Protein AF-A0A959KJ74-F1 (afdb_monomer)

pLDDT: mean 86.8, std 16.87, range [29.17, 98.19]

Mean predicted aligned error: 7.42 Å

Nearest PDB structures (foldseek):
  5cnx-assembly1_C  TM=2.836E-01  e=7.770E+00  Escherichia coli K-12

Structure (mmCIF, N/CA/C/O backbone):
data_AF-A0A959KJ74-F1
#
_entry.id   AF-A0A959KJ74-F1
#
loop_
_atom_site.group_PDB
_atom_site.id
_atom_site.type_symbol
_atom_site.label_atom_id
_atom_site.label_alt_id
_atom_site.label_comp_id
_atom_site.label_asym_id
_atom_site.label_entity_id
_atom_site.label_seq_id
_atom_site.pdbx_PDB_ins_code
_atom_site.Cartn_x
_atom_site.Cartn_y
_atom_site.Cartn_z
_atom_site.occupancy
_atom_site.B_iso_or_equiv
_atom_site.auth_seq_id
_atom_site.auth_comp_id
_atom_site.auth_asym_id
_atom_site.auth_atom_id
_atom_site.pdbx_PDB_model_num
ATOM 1 N N . GLY A 1 1 ? 6.655 2.148 -4.167 1.00 89.62 1 GLY A N 1
ATOM 2 C CA . GLY A 1 1 ? 6.694 0.913 -3.365 1.00 89.62 1 GLY A CA 1
ATOM 3 C C . GLY A 1 1 ? 5.375 0.690 -2.654 1.00 89.62 1 GLY A C 1
ATOM 4 O O . GLY A 1 1 ? 4.895 1.616 -2.008 1.00 89.62 1 GLY A O 1
ATOM 5 N N . ALA A 1 2 ? 4.804 -0.506 -2.793 1.00 90.88 2 ALA A N 1
ATOM 6 C CA . ALA A 1 2 ? 3.548 -0.962 -2.194 1.00 90.88 2 ALA A CA 1
ATOM 7 C C . ALA A 1 2 ? 3.556 -2.493 -2.067 1.00 90.88 2 ALA A C 1
ATOM 9 O O . ALA A 1 2 ? 4.215 -3.163 -2.857 1.00 90.88 2 ALA A O 1
ATOM 10 N N . TYR A 1 3 ? 2.865 -3.055 -1.074 1.00 89.06 3 TYR A N 1
ATOM 11 C CA . TYR A 1 3 ? 2.791 -4.509 -0.904 1.00 89.06 3 TYR A CA 1
ATOM 12 C C . TYR A 1 3 ? 2.062 -5.196 -2.064 1.00 89.06 3 TYR A C 1
ATOM 14 O O . TYR A 1 3 ? 1.292 -4.569 -2.790 1.00 89.06 3 TYR A O 1
ATOM 22 N N . ALA A 1 4 ? 2.340 -6.490 -2.236 1.00 92.88 4 ALA A N 1
ATOM 23 C CA . ALA A 1 4 ? 1.998 -7.235 -3.444 1.00 92.88 4 ALA A CA 1
ATOM 24 C C . ALA A 1 4 ? 0.490 -7.433 -3.684 1.00 92.88 4 ALA A C 1
ATOM 26 O O . ALA A 1 4 ? 0.084 -7.520 -4.842 1.00 92.88 4 ALA A O 1
ATOM 27 N N . LEU A 1 5 ? -0.316 -7.492 -2.620 1.00 93.38 5 LEU A N 1
ATOM 28 C CA . LEU A 1 5 ? -1.769 -7.683 -2.666 1.00 93.38 5 LEU A CA 1
ATOM 29 C C . LEU A 1 5 ? -2.489 -6.550 -1.925 1.00 93.38 5 LEU A C 1
ATOM 31 O O . LEU A 1 5 ? -2.225 -6.338 -0.750 1.00 93.38 5 LEU A O 1
ATOM 35 N N . GLY A 1 6 ? -3.407 -5.857 -2.595 1.00 92.94 6 GLY A N 1
ATOM 36 C CA . GLY A 1 6 ? -4.163 -4.712 -2.079 1.00 92.94 6 GLY A CA 1
ATOM 37 C C . GLY A 1 6 ? -3.634 -3.399 -2.658 1.00 92.94 6 GLY A C 1
ATOM 38 O O . GLY A 1 6 ? -4.074 -2.948 -3.717 1.00 92.94 6 GLY A O 1
ATOM 39 N N . LYS A 1 7 ? -2.635 -2.802 -2.006 1.00 93.62 7 LYS A N 1
ATOM 40 C CA . LYS A 1 7 ? -2.136 -1.458 -2.316 1.00 93.62 7 LYS A CA 1
ATOM 41 C C . LYS A 1 7 ? -1.496 -1.348 -3.688 1.00 93.62 7 LYS A C 1
ATOM 43 O O . LYS A 1 7 ? -1.648 -0.315 -4.330 1.00 93.62 7 LYS A O 1
ATOM 48 N N . ALA A 1 8 ? -0.788 -2.376 -4.162 1.00 95.62 8 ALA A N 1
ATOM 49 C CA . ALA A 1 8 ? -0.250 -2.356 -5.522 1.00 95.62 8 ALA A CA 1
ATOM 50 C C . ALA A 1 8 ? -1.375 -2.241 -6.563 1.00 95.62 8 ALA A C 1
ATOM 52 O O . ALA A 1 8 ? -1.278 -1.413 -7.462 1.00 95.62 8 ALA A O 1
ATOM 53 N N . GLN A 1 9 ? -2.465 -2.993 -6.405 1.00 96.12 9 GLN A N 1
ATOM 54 C CA . GLN A 1 9 ? -3.615 -2.937 -7.311 1.00 96.12 9 GLN A CA 1
ATOM 55 C C . GLN A 1 9 ? -4.393 -1.626 -7.174 1.00 96.12 9 GLN A C 1
ATOM 57 O O . GLN A 1 9 ? -4.826 -1.056 -8.176 1.00 96.12 9 GLN A O 1
ATOM 62 N N . ARG A 1 10 ? -4.503 -1.090 -5.954 1.00 95.12 10 ARG A N 1
ATOM 63 C CA . ARG A 1 10 ? -5.076 0.240 -5.728 1.00 95.12 10 ARG A CA 1
ATOM 64 C C . ARG A 1 10 ? -4.260 1.336 -6.411 1.00 95.12 10 ARG A C 1
ATOM 66 O O 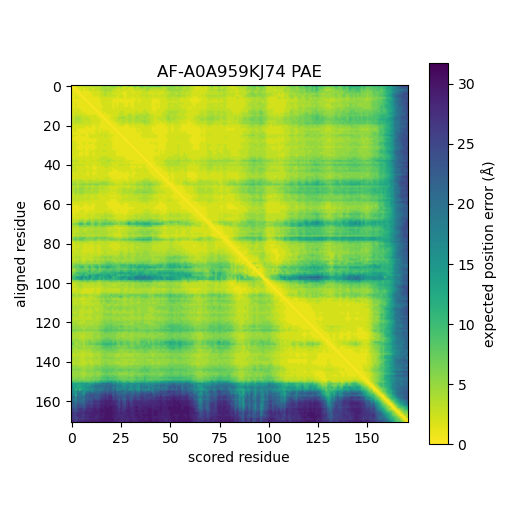. ARG A 1 10 ? -4.837 2.183 -7.083 1.00 95.12 10 ARG A O 1
ATOM 73 N N . LEU A 1 11 ? -2.930 1.288 -6.299 1.00 94.88 11 LEU A N 1
ATOM 74 C CA . LEU A 1 11 ? -2.047 2.195 -7.032 1.00 94.88 11 LEU A CA 1
ATOM 75 C C . LEU A 1 11 ? -2.215 2.038 -8.540 1.00 94.88 11 LEU A C 1
ATOM 77 O O . LEU A 1 11 ? -2.330 3.051 -9.214 1.00 94.88 11 LEU A O 1
ATOM 81 N N . LEU A 1 12 ? -2.285 0.809 -9.064 1.00 95.56 12 LEU A N 1
ATOM 82 C CA . LEU A 1 12 ? -2.511 0.585 -10.496 1.00 95.56 12 LEU A CA 1
ATOM 83 C C . LEU A 1 12 ? -3.750 1.324 -10.997 1.00 95.56 12 LEU A C 1
ATOM 85 O O . LEU A 1 12 ? -3.679 1.985 -12.022 1.00 95.56 12 LEU A O 1
ATOM 89 N N . ARG A 1 13 ? -4.857 1.263 -10.252 1.00 94.56 13 ARG A N 1
ATOM 90 C CA . ARG A 1 13 ? -6.110 1.954 -10.594 1.00 94.56 13 ARG A CA 1
ATOM 91 C C . ARG A 1 13 ? -6.049 3.480 -10.475 1.00 94.56 13 ARG A C 1
ATOM 93 O O . ARG A 1 13 ? -6.908 4.148 -11.034 1.00 94.56 13 ARG A O 1
ATOM 100 N N . MET A 1 14 ? -5.085 4.017 -9.733 1.00 93.75 14 MET A N 1
ATOM 101 C CA . MET A 1 14 ? -4.894 5.459 -9.550 1.00 93.75 14 MET A CA 1
ATOM 102 C C . MET A 1 14 ?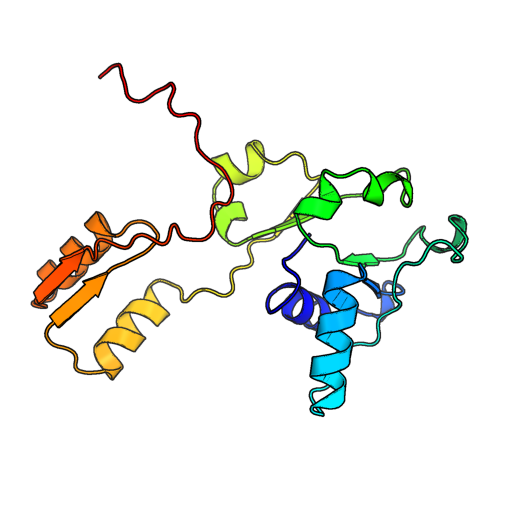 -3.859 6.058 -10.506 1.00 93.75 14 MET A C 1
ATOM 104 O O . MET A 1 14 ? -3.813 7.276 -10.656 1.00 93.75 14 MET A O 1
ATOM 108 N N . LEU A 1 15 ? -2.989 5.230 -11.086 1.00 93.19 15 LEU A N 1
ATOM 109 C CA . LEU A 1 15 ? -2.001 5.678 -12.057 1.00 93.19 15 LEU A CA 1
ATOM 110 C C . LEU A 1 15 ? -2.668 5.921 -13.406 1.00 93.19 15 LEU A C 1
ATOM 112 O O . LEU A 1 15 ? -3.527 5.155 -13.836 1.00 93.19 15 LEU A O 1
ATOM 116 N N . ASP A 1 16 ? -2.213 6.970 -14.077 1.00 92.69 16 ASP A N 1
ATOM 117 C CA . ASP A 1 16 ? -2.586 7.256 -15.451 1.00 92.69 16 ASP A CA 1
ATOM 118 C C . ASP A 1 16 ? -1.680 6.450 -16.404 1.00 92.69 16 ASP A C 1
ATOM 120 O O . ASP A 1 16 ? -0.472 6.713 -16.457 1.00 92.69 16 ASP A O 1
ATOM 124 N N . PRO A 1 17 ? -2.216 5.452 -17.133 1.00 90.88 17 PRO A N 1
ATOM 125 C CA . PRO A 1 17 ? -1.429 4.643 -18.057 1.00 90.88 17 PRO A CA 1
ATOM 126 C C . PRO A 1 17 ? -0.929 5.432 -19.279 1.00 90.88 17 PRO A C 1
ATOM 128 O O . PRO A 1 17 ? -0.023 4.956 -19.962 1.00 90.88 17 PRO A O 1
ATOM 131 N N . GLU A 1 18 ? -1.462 6.627 -19.559 1.00 93.56 18 GLU A N 1
ATOM 132 C CA . GLU A 1 18 ? -0.987 7.479 -20.658 1.00 93.56 18 GLU A CA 1
ATOM 133 C C . GLU A 1 18 ? 0.381 8.113 -20.358 1.00 93.56 18 GLU A C 1
ATOM 135 O O . GLU A 1 18 ? 1.120 8.460 -21.280 1.00 93.56 18 GLU A O 1
ATOM 140 N N . LEU A 1 19 ? 0.770 8.201 -19.079 1.00 93.62 19 LEU A N 1
ATOM 141 C CA . LEU A 1 19 ? 2.076 8.727 -18.663 1.00 93.62 19 LEU A CA 1
ATOM 142 C C . LEU A 1 19 ? 3.240 7.777 -18.975 1.00 93.62 19 LEU A C 1
ATOM 144 O O . LEU A 1 19 ? 4.396 8.195 -18.947 1.00 93.62 19 LEU A O 1
ATOM 148 N N . GLY A 1 20 ? 2.953 6.504 -19.250 1.00 95.25 20 GLY A N 1
ATOM 149 C CA . GLY A 1 20 ? 3.957 5.508 -19.594 1.00 95.25 20 GLY A CA 1
ATOM 150 C C . GLY A 1 20 ? 3.55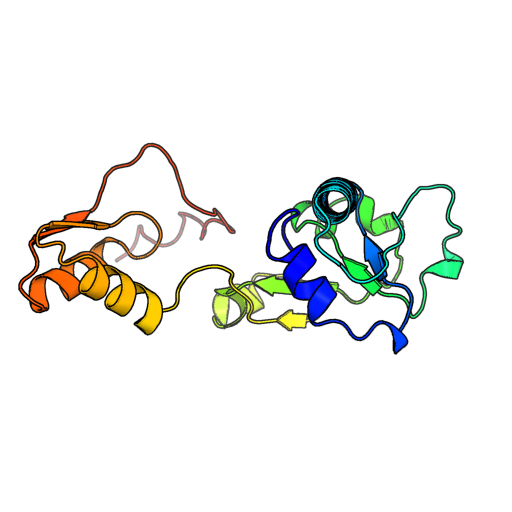4 4.091 -19.205 1.00 95.25 20 GLY A C 1
ATOM 151 O O . GLY A 1 20 ? 2.621 3.850 -18.441 1.00 95.25 20 GLY A O 1
ATOM 152 N N . THR A 1 21 ? 4.322 3.128 -19.705 1.00 96.69 21 THR A N 1
ATOM 153 C CA . THR A 1 21 ? 4.169 1.709 -19.381 1.00 96.69 21 THR A CA 1
ATOM 154 C C . THR A 1 21 ? 4.321 1.499 -17.880 1.00 96.69 21 THR A C 1
ATOM 156 O O . THR A 1 21 ? 5.294 1.950 -17.265 1.00 96.69 21 THR A O 1
ATOM 159 N N . ILE A 1 22 ? 3.381 0.759 -17.297 1.00 97.69 22 ILE A N 1
ATOM 160 C CA . ILE A 1 22 ? 3.442 0.376 -15.893 1.00 97.69 22 ILE A CA 1
ATOM 161 C C . ILE A 1 22 ? 4.110 -0.991 -15.783 1.00 97.69 22 ILE A C 1
ATOM 163 O O . ILE A 1 22 ? 3.521 -2.031 -16.083 1.00 97.69 22 ILE A O 1
ATOM 167 N N . TYR A 1 23 ? 5.352 -0.993 -15.320 1.00 97.56 23 TYR A N 1
ATOM 168 C CA . TYR A 1 23 ? 6.063 -2.209 -14.978 1.00 97.56 23 TYR A CA 1
ATOM 169 C C . TYR A 1 23 ? 5.761 -2.654 -13.551 1.00 97.56 23 TYR A C 1
ATOM 171 O O . TYR A 1 23 ? 5.523 -1.849 -12.647 1.00 97.56 23 TYR A O 1
ATOM 179 N N . THR A 1 24 ? 5.834 -3.957 -13.320 1.00 97.69 24 THR A N 1
ATOM 180 C CA . THR A 1 24 ? 5.592 -4.565 -12.010 1.00 97.69 24 THR A CA 1
ATOM 181 C C . THR A 1 24 ? 6.711 -5.524 -11.634 1.00 97.69 24 THR A C 1
ATOM 183 O O . THR A 1 24 ? 7.263 -6.266 -12.452 1.00 97.69 24 THR A O 1
ATOM 186 N N . HIS A 1 25 ? 7.057 -5.535 -10.351 1.00 97.38 25 HIS A N 1
ATOM 187 C CA . HIS A 1 25 ? 7.868 -6.603 -9.778 1.00 97.38 25 HIS A CA 1
ATOM 188 C C . HIS A 1 25 ? 7.113 -7.944 -9.841 1.00 97.38 25 HIS A C 1
ATOM 190 O O . HIS A 1 25 ? 5.897 -7.976 -9.661 1.00 97.38 25 HIS A O 1
ATOM 196 N N . GLY A 1 26 ? 7.832 -9.065 -9.987 1.00 96.69 26 GLY A N 1
ATOM 197 C CA . GLY A 1 26 ? 7.234 -10.404 -10.118 1.00 96.69 26 GLY A CA 1
ATOM 198 C C . GLY A 1 26 ? 6.222 -10.756 -9.019 1.00 96.69 26 GLY A C 1
ATOM 199 O O . GLY A 1 26 ? 5.129 -11.203 -9.325 1.00 96.69 26 GLY A O 1
ATOM 200 N N . ALA A 1 27 ? 6.527 -10.462 -7.751 1.00 96.38 27 ALA A N 1
ATOM 201 C CA . ALA A 1 27 ? 5.586 -10.672 -6.641 1.00 96.38 27 ALA A CA 1
ATOM 202 C C . ALA A 1 27 ? 4.235 -9.941 -6.808 1.00 96.38 27 ALA A C 1
ATOM 204 O O . ALA A 1 27 ? 3.211 -10.468 -6.398 1.00 96.38 27 ALA A O 1
ATOM 205 N N . ILE A 1 28 ? 4.227 -8.742 -7.402 1.00 97.94 28 ILE A N 1
ATOM 206 C CA . ILE A 1 28 ? 2.990 -8.003 -7.699 1.00 97.94 28 ILE A CA 1
ATOM 207 C C . ILE A 1 28 ? 2.312 -8.602 -8.928 1.00 97.94 28 ILE A C 1
ATOM 209 O O . ILE A 1 28 ? 1.103 -8.804 -8.917 1.00 97.94 28 ILE A O 1
ATOM 213 N N . GLU A 1 29 ? 3.080 -8.903 -9.977 1.00 98.19 29 GLU A N 1
ATOM 214 C CA . GLU A 1 29 ? 2.497 -9.418 -11.213 1.00 98.19 29 GLU A CA 1
ATOM 215 C C . GLU A 1 29 ? 1.854 -10.792 -11.027 1.00 98.19 29 GLU A C 1
ATOM 217 O O . GLU A 1 29 ? 0.772 -11.013 -11.551 1.00 98.19 29 GLU A O 1
ATOM 222 N N . ASN A 1 30 ? 2.456 -11.677 -10.229 1.00 97.94 30 ASN A N 1
ATOM 223 C CA . ASN A 1 30 ? 1.855 -12.966 -9.883 1.00 97.94 30 ASN A CA 1
ATOM 224 C C . ASN A 1 30 ? 0.466 -12.774 -9.245 1.00 97.94 30 ASN A C 1
ATOM 226 O O . ASN A 1 30 ? -0.483 -13.472 -9.588 1.00 97.94 30 ASN A O 1
ATOM 230 N N . THR A 1 31 ? 0.328 -11.798 -8.341 1.00 97.69 31 THR A N 1
ATOM 231 C CA . THR A 1 31 ? -0.965 -11.447 -7.737 1.00 97.69 31 THR A CA 1
ATOM 232 C C . THR A 1 31 ? -1.931 -10.869 -8.772 1.00 97.69 31 THR A C 1
ATOM 234 O O . THR A 1 31 ? -3.099 -11.249 -8.800 1.00 97.69 31 THR A O 1
ATOM 237 N N . ASN A 1 32 ? -1.456 -9.978 -9.648 1.00 98.12 32 ASN A N 1
ATOM 238 C CA . ASN A 1 32 ? -2.278 -9.390 -10.707 1.00 98.12 32 ASN A CA 1
ATOM 239 C C . ASN A 1 32 ? -2.811 -10.446 -11.681 1.00 98.12 32 ASN A C 1
ATOM 241 O O . ASN A 1 32 ? -3.971 -10.369 -12.068 1.00 98.12 32 ASN A O 1
ATOM 245 N N . GLU A 1 33 ? -1.991 -11.424 -12.071 1.00 98.06 33 GLU A N 1
ATOM 246 C CA . GLU A 1 33 ? -2.391 -12.532 -12.946 1.00 98.06 33 GLU A CA 1
ATOM 247 C C . GLU A 1 33 ? -3.550 -13.324 -12.338 1.00 98.06 33 GLU A C 1
ATOM 249 O O . GLU A 1 33 ? -4.545 -13.566 -13.019 1.00 98.06 33 GLU A O 1
ATOM 254 N N . VAL A 1 34 ? -3.471 -13.651 -11.043 1.00 98.00 34 VAL A N 1
ATOM 255 C CA . VAL A 1 34 ? -4.561 -14.332 -10.326 1.00 98.00 34 VAL A CA 1
ATOM 256 C C . VAL A 1 34 ? -5.824 -13.470 -10.285 1.00 98.00 34 VAL A C 1
ATOM 258 O O . VAL A 1 34 ? -6.908 -13.970 -10.569 1.00 98.00 34 VAL A O 1
ATOM 261 N N . ILE A 1 35 ? -5.701 -12.175 -9.978 1.00 97.62 35 ILE A N 1
ATOM 262 C CA . ILE A 1 35 ? -6.846 -11.250 -9.922 1.00 97.62 35 ILE A CA 1
ATOM 263 C C . ILE A 1 35 ? -7.523 -11.128 -11.297 1.00 97.62 35 ILE A C 1
ATOM 265 O O . ILE A 1 35 ? -8.743 -11.259 -11.395 1.00 97.62 35 ILE A O 1
ATOM 269 N N . ARG A 1 36 ? -6.743 -10.961 -12.374 1.00 97.50 36 ARG A N 1
ATOM 270 C CA . ARG A 1 36 ? -7.268 -10.910 -13.749 1.00 97.50 36 ARG A CA 1
ATOM 271 C C . ARG A 1 36 ? -7.927 -12.226 -14.159 1.00 97.50 36 ARG A C 1
ATOM 273 O O . ARG A 1 36 ? -8.983 -12.203 -14.783 1.00 97.50 36 ARG A O 1
ATOM 280 N N . ALA A 1 37 ? -7.355 -13.368 -13.771 1.00 97.88 37 ALA A N 1
ATOM 281 C CA . ALA A 1 37 ? -7.938 -14.686 -14.031 1.00 97.88 37 ALA A CA 1
ATOM 282 C C . ALA A 1 37 ? -9.288 -14.901 -13.320 1.00 97.88 37 ALA A C 1
ATOM 284 O O . ALA A 1 37 ? -10.102 -15.693 -13.788 1.00 97.88 37 ALA A O 1
ATOM 285 N N . GLN A 1 38 ? -9.559 -14.172 -12.233 1.00 97.81 38 GLN A N 1
ATOM 286 C CA . GLN A 1 38 ? -10.869 -14.142 -11.568 1.00 97.81 38 GLN A CA 1
ATOM 287 C C . GLN A 1 38 ? -11.878 -13.194 -12.244 1.00 97.81 38 GLN A C 1
ATOM 289 O O . GLN A 1 38 ? -12.983 -13.012 -11.738 1.00 97.81 38 GLN A O 1
ATOM 294 N N . GLY A 1 39 ? -11.525 -12.582 -13.379 1.00 97.25 39 GLY A N 1
ATOM 295 C CA . GLY A 1 39 ? -12.387 -11.652 -14.113 1.00 97.25 39 GLY A CA 1
ATOM 296 C C . GLY A 1 39 ? -12.407 -10.234 -13.540 1.00 97.25 39 GLY A C 1
ATOM 297 O O . GLY A 1 39 ? -13.195 -9.405 -13.991 1.00 97.25 39 GLY A O 1
ATOM 298 N N . ILE A 1 40 ? -11.547 -9.932 -12.562 1.00 96.69 40 ILE A N 1
ATOM 299 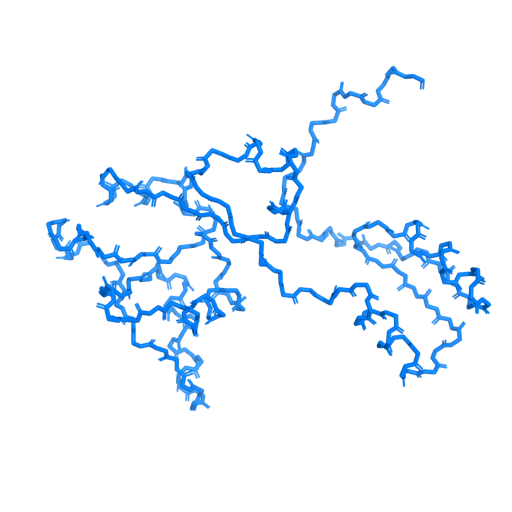C CA . ILE A 1 40 ? -11.392 -8.576 -12.041 1.00 96.69 40 ILE A CA 1
ATOM 300 C C . ILE A 1 40 ? -10.439 -7.830 -12.966 1.00 96.69 40 ILE A C 1
ATOM 302 O O . ILE A 1 40 ? -9.251 -8.145 -13.060 1.00 96.69 40 ILE A O 1
ATOM 306 N N . ASP A 1 41 ? -10.971 -6.819 -13.643 1.00 94.62 41 ASP A N 1
ATOM 307 C CA . ASP A 1 41 ? -10.169 -5.953 -14.491 1.00 94.62 41 ASP A CA 1
ATOM 308 C C . ASP A 1 41 ? -9.069 -5.255 -13.663 1.00 94.62 41 ASP A C 1
ATOM 310 O O . ASP A 1 41 ? -9.276 -4.854 -12.511 1.00 94.62 41 ASP A O 1
ATOM 314 N N . LEU A 1 42 ? -7.889 -5.102 -14.251 1.00 95.81 42 LEU A N 1
ATOM 315 C CA . LEU A 1 42 ? -6.772 -4.335 -13.709 1.00 95.81 42 LEU A CA 1
ATOM 316 C C . LEU A 1 42 ? -6.038 -3.696 -14.887 1.00 95.81 42 LEU A C 1
ATOM 318 O O . LEU A 1 42 ? -5.831 -4.393 -15.886 1.00 95.81 42 LEU A O 1
ATOM 322 N N . PRO A 1 43 ? -5.565 -2.440 -14.757 1.00 95.12 43 PRO A N 1
ATOM 323 C CA . PRO A 1 43 ? -4.783 -1.785 -15.798 1.00 95.12 43 PRO A CA 1
ATOM 324 C C . PRO A 1 43 ? -3.653 -2.685 -16.316 1.00 95.12 43 PRO A C 1
ATOM 326 O O . PRO A 1 43 ? -3.082 -3.461 -15.534 1.00 95.12 43 PRO A O 1
ATOM 329 N N . PRO A 1 44 ? -3.343 -2.631 -17.623 1.00 94.81 44 PRO A N 1
ATOM 330 C CA . PRO A 1 44 ? -2.316 -3.475 -18.210 1.00 94.81 44 PRO A CA 1
ATOM 331 C C . PRO A 1 44 ? -0.956 -3.164 -17.583 1.00 94.81 44 PRO A C 1
ATOM 333 O O . PRO A 1 44 ? -0.595 -2.007 -17.369 1.00 94.81 44 PRO A O 1
ATOM 336 N N . THR A 1 45 ? -0.199 -4.217 -17.288 1.00 97.56 45 THR A N 1
ATOM 337 C CA . THR A 1 45 ? 1.140 -4.124 -16.702 1.00 97.56 45 THR A CA 1
ATOM 338 C C . THR A 1 45 ? 2.109 -5.032 -17.438 1.00 97.56 45 THR A C 1
ATOM 340 O O . THR A 1 45 ? 1.709 -6.015 -18.059 1.00 97.56 45 THR A O 1
ATOM 343 N N . VAL A 1 46 ? 3.398 -4.711 -17.347 1.00 97.44 46 VAL A N 1
ATOM 344 C CA . VAL A 1 46 ? 4.481 -5.539 -17.888 1.00 97.44 46 VAL A CA 1
ATOM 345 C C . VAL A 1 46 ? 5.376 -6.009 -16.746 1.00 97.44 46 VAL A C 1
ATOM 347 O O . VAL A 1 46 ? 5.915 -5.205 -15.985 1.00 97.44 46 VAL A O 1
ATOM 350 N N . ARG A 1 47 ? 5.585 -7.323 -16.621 1.00 97.50 47 ARG A N 1
ATOM 351 C CA . ARG A 1 47 ? 6.523 -7.863 -15.628 1.00 97.50 47 ARG A CA 1
ATOM 352 C C . ARG A 1 47 ? 7.938 -7.371 -15.930 1.00 97.50 47 ARG A C 1
ATOM 354 O O . ARG A 1 47 ? 8.464 -7.632 -17.005 1.00 97.50 47 ARG A O 1
ATOM 361 N N . ALA A 1 48 ? 8.593 -6.730 -14.966 1.00 96.00 48 ALA A N 1
ATOM 362 C CA . ALA A 1 48 ? 9.987 -6.315 -15.106 1.00 96.00 48 ALA A CA 1
ATOM 363 C C . ALA A 1 48 ? 10.946 -7.515 -14.973 1.00 96.00 48 ALA A C 1
ATOM 365 O O . ALA A 1 48 ? 11.339 -7.923 -13.871 1.00 96.00 48 ALA A O 1
ATOM 366 N N . THR A 1 49 ? 11.354 -8.080 -16.104 1.00 93.25 49 THR A N 1
ATOM 367 C CA . THR A 1 49 ? 12.262 -9.232 -16.201 1.00 93.25 49 THR A CA 1
ATOM 368 C C . THR A 1 49 ? 13.712 -8.795 -16.478 1.00 93.25 49 THR A C 1
ATOM 370 O O . THR A 1 49 ? 14.054 -7.619 -16.337 1.00 93.25 49 THR A O 1
ATOM 373 N N . GLN A 1 50 ? 14.644 -9.737 -16.663 1.00 88.25 50 GLN A N 1
ATOM 374 C CA . GLN A 1 50 ? 16.065 -9.417 -16.921 1.00 88.25 50 GLN A CA 1
ATOM 375 C C . GLN A 1 50 ? 16.359 -9.184 -18.407 1.00 88.25 50 GLN A C 1
ATOM 377 O O . GLN A 1 50 ? 17.313 -8.486 -18.730 1.00 88.25 50 GLN A O 1
ATOM 382 N N . ASP A 1 51 ? 15.541 -9.760 -19.280 1.00 91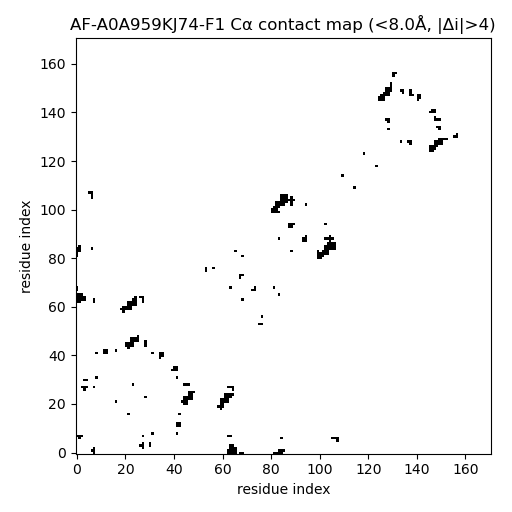.56 51 ASP A N 1
ATOM 383 C CA . ASP A 1 51 ? 15.615 -9.678 -20.738 1.00 91.56 51 ASP A CA 1
ATOM 384 C C . ASP A 1 51 ? 15.137 -8.332 -21.296 1.00 91.56 51 ASP A C 1
ATOM 386 O O . ASP A 1 51 ? 15.500 -7.983 -22.416 1.00 91.56 51 ASP A O 1
ATOM 390 N N . ILE A 1 52 ? 14.387 -7.544 -20.518 1.00 93.00 52 ILE A N 1
ATOM 391 C CA 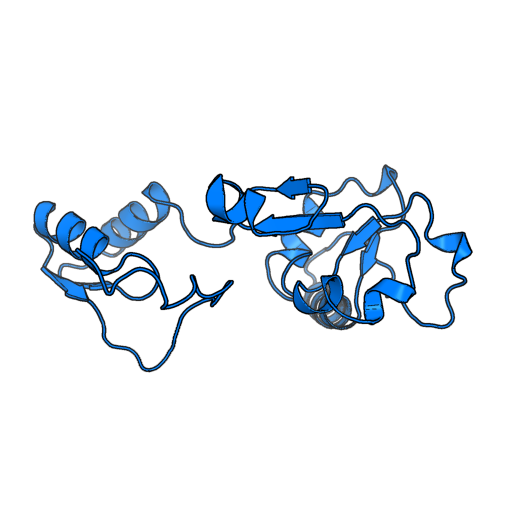. ILE A 1 52 ? 13.991 -6.188 -20.910 1.00 93.00 52 ILE A CA 1
ATOM 392 C C . ILE A 1 52 ? 15.222 -5.263 -20.863 1.00 93.00 52 ILE A C 1
ATOM 394 O O . ILE A 1 52 ? 15.800 -5.074 -19.783 1.00 93.00 52 ILE A O 1
ATOM 398 N N . PRO A 1 53 ? 15.612 -4.651 -21.999 1.00 92.06 53 PRO A N 1
ATOM 399 C CA . PRO A 1 53 ? 16.732 -3.717 -22.061 1.00 92.06 53 PRO A CA 1
ATOM 400 C C . PRO A 1 53 ? 16.550 -2.514 -21.126 1.00 92.06 53 PRO A C 1
ATOM 402 O O . PRO A 1 53 ? 15.449 -1.990 -20.966 1.00 92.06 53 PRO A O 1
ATOM 405 N N . ARG A 1 54 ? 17.640 -2.053 -20.496 1.00 90.38 54 ARG A N 1
ATOM 406 C CA . ARG A 1 54 ? 17.576 -0.979 -19.484 1.00 90.38 54 ARG A CA 1
ATOM 407 C C . ARG A 1 54 ? 17.116 0.370 -20.041 1.00 90.38 54 ARG A C 1
ATOM 409 O O . ARG A 1 54 ? 16.532 1.157 -19.305 1.00 90.38 54 ARG A O 1
ATOM 416 N N . ASP A 1 55 ? 17.360 0.623 -21.321 1.00 92.12 55 ASP A N 1
ATOM 417 C CA . ASP A 1 55 ? 16.946 1.829 -22.047 1.00 92.12 55 ASP A CA 1
ATOM 418 C C . ASP A 1 55 ? 15.428 1.911 -22.287 1.00 92.12 55 ASP A C 1
ATOM 420 O O . ASP A 1 55 ? 14.931 2.956 -22.700 1.00 92.12 55 ASP A O 1
ATOM 424 N N . ARG A 1 56 ? 14.670 0.848 -21.979 1.00 93.19 56 ARG A N 1
ATOM 425 C CA . ARG A 1 56 ? 13.200 0.842 -22.024 1.00 93.19 56 ARG A CA 1
ATOM 426 C C . ARG A 1 56 ? 12.536 1.444 -20.790 1.00 93.19 56 ARG A C 1
ATOM 428 O O . ARG A 1 56 ? 11.349 1.738 -20.854 1.00 93.19 56 ARG A O 1
ATOM 435 N N . TYR A 1 57 ? 13.252 1.588 -19.677 1.00 94.12 57 TYR A N 1
ATOM 436 C CA . TYR A 1 57 ? 12.683 2.062 -18.410 1.00 94.12 57 TYR A CA 1
ATOM 437 C C . TYR A 1 57 ? 12.597 3.587 -18.226 1.00 94.12 57 TYR A C 1
ATOM 439 O O . TYR A 1 57 ? 11.699 4.017 -17.499 1.00 94.12 57 TYR A O 1
ATOM 447 N N . PRO A 1 58 ? 13.466 4.428 -18.818 1.00 94.25 58 PRO A N 1
ATOM 448 C CA . PRO A 1 58 ? 13.338 5.878 -18.701 1.00 94.25 58 PRO A CA 1
ATOM 449 C C . PRO A 1 58 ? 11.945 6.389 -19.102 1.00 94.25 58 PRO A C 1
ATOM 451 O O . PRO A 1 58 ? 11.377 5.985 -20.117 1.00 94.25 58 PRO A O 1
ATOM 454 N N . GLY A 1 59 ? 11.378 7.268 -18.270 1.00 93.25 59 GLY A N 1
ATOM 455 C CA . GLY A 1 59 ? 10.028 7.815 -18.455 1.00 93.25 59 GLY A CA 1
ATOM 456 C C . GLY A 1 59 ? 8.884 6.835 -18.169 1.00 93.25 59 GLY A C 1
ATOM 457 O O . GLY A 1 59 ? 7.731 7.191 -18.366 1.00 93.25 59 GLY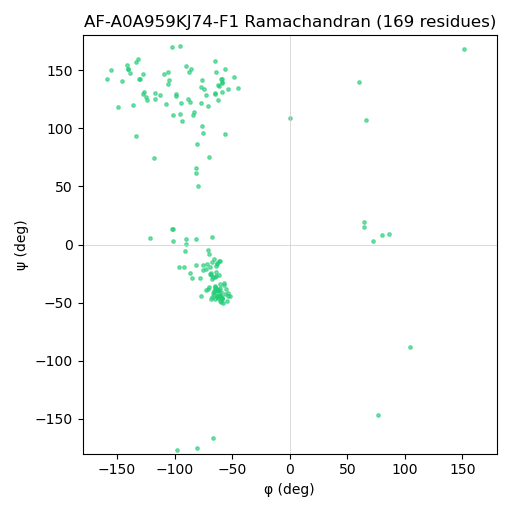 A O 1
ATOM 458 N N . GLN A 1 60 ? 9.177 5.613 -17.718 1.00 95.94 60 GLN A N 1
ATOM 459 C CA . GLN A 1 60 ? 8.171 4.603 -17.391 1.00 95.94 60 GLN A CA 1
ATOM 460 C C . GLN A 1 60 ? 7.959 4.504 -15.876 1.00 95.94 60 GLN A C 1
ATOM 462 O O . GLN A 1 60 ? 8.722 5.052 -15.077 1.00 95.94 60 GLN A O 1
ATOM 467 N N . MET A 1 61 ? 6.925 3.774 -15.463 1.00 96.50 61 MET A N 1
ATOM 468 C CA . MET A 1 61 ? 6.581 3.587 -14.053 1.00 96.50 61 MET A CA 1
ATOM 469 C C . MET A 1 61 ? 6.879 2.160 -13.608 1.00 96.50 61 MET A C 1
ATOM 471 O O . MET A 1 61 ? 6.720 1.222 -14.381 1.00 96.50 61 MET A O 1
ATOM 475 N N . VAL A 1 62 ? 7.278 1.974 -12.347 1.00 96.19 62 VAL A N 1
ATOM 476 C CA . VAL A 1 62 ? 7.549 0.641 -11.790 1.00 96.19 62 VAL A CA 1
ATOM 477 C C . VAL A 1 62 ? 6.937 0.512 -10.397 1.00 96.19 62 VAL A C 1
ATOM 479 O O . VAL A 1 62 ? 7.299 1.246 -9.474 1.00 96.19 62 VAL A O 1
ATOM 482 N N . ILE A 1 63 ? 6.028 -0.448 -10.213 1.00 96.75 63 ILE A N 1
ATOM 483 C CA . ILE A 1 63 ? 5.465 -0.781 -8.899 1.00 96.75 63 ILE A CA 1
ATOM 484 C C . ILE A 1 63 ? 6.191 -1.993 -8.324 1.00 96.75 63 ILE A C 1
ATOM 486 O O . ILE A 1 63 ? 6.344 -3.032 -8.969 1.00 96.75 63 ILE A O 1
ATOM 490 N N . VAL A 1 64 ? 6.639 -1.855 -7.078 1.00 95.44 64 VAL A N 1
ATOM 491 C CA . VAL A 1 64 ? 7.501 -2.828 -6.402 1.00 95.44 64 VAL A CA 1
ATOM 492 C C . VAL A 1 64 ? 7.096 -3.002 -4.935 1.00 95.44 64 VAL A C 1
ATOM 494 O O . VAL A 1 64 ? 6.639 -2.025 -4.328 1.00 95.44 64 VAL A O 1
ATOM 497 N N . PRO A 1 65 ? 7.314 -4.183 -4.327 1.00 93.44 65 PRO A N 1
ATOM 498 C CA . PRO A 1 65 ? 7.251 -4.364 -2.880 1.00 93.44 65 PRO A CA 1
ATOM 499 C C . PRO A 1 65 ? 8.208 -3.422 -2.134 1.00 93.44 65 PRO A C 1
ATOM 501 O O . PRO A 1 65 ? 9.271 -3.101 -2.668 1.00 93.44 65 PRO A O 1
ATOM 504 N N . PRO A 1 66 ? 7.903 -3.011 -0.886 1.00 87.69 66 PRO A N 1
ATOM 505 C CA . PRO A 1 66 ? 8.815 -2.184 -0.094 1.00 87.69 66 PRO A CA 1
ATOM 506 C C . PRO A 1 66 ? 10.212 -2.798 0.064 1.00 87.69 66 PRO A C 1
ATOM 508 O O . PRO A 1 66 ? 11.199 -2.082 -0.052 1.00 87.69 66 PRO A O 1
ATOM 511 N N . SER A 1 67 ? 10.306 -4.121 0.231 1.00 86.94 67 SER A N 1
ATOM 512 C CA . SER A 1 67 ? 11.582 -4.848 0.323 1.00 86.94 67 SER A CA 1
ATOM 513 C C . SER A 1 67 ? 12.425 -4.780 -0.954 1.00 86.94 67 SER A C 1
ATOM 515 O O . SER A 1 67 ? 13.648 -4.871 -0.896 1.00 86.94 67 SER A O 1
ATOM 517 N N . ALA A 1 68 ? 11.792 -4.601 -2.117 1.00 90.38 68 ALA A N 1
ATOM 518 C CA . ALA A 1 68 ? 12.506 -4.462 -3.377 1.00 90.38 68 ALA A CA 1
ATOM 519 C C . ALA A 1 68 ? 13.107 -3.060 -3.545 1.00 90.38 68 ALA A C 1
ATOM 521 O O . ALA A 1 68 ? 14.147 -2.962 -4.186 1.00 90.38 68 ALA A O 1
ATOM 522 N N . LEU A 1 69 ? 12.516 -2.009 -2.948 1.00 85.81 69 LEU A N 1
ATOM 523 C CA . LEU A 1 69 ? 13.037 -0.632 -3.023 1.00 85.81 69 LEU A CA 1
ATOM 524 C C . LEU A 1 69 ? 14.396 -0.463 -2.340 1.00 85.81 69 LEU A C 1
ATOM 526 O O . LEU A 1 69 ? 15.223 0.297 -2.827 1.00 85.81 69 LEU A O 1
ATOM 530 N N . SER A 1 70 ? 14.622 -1.150 -1.221 1.00 78.31 70 SER A N 1
ATOM 531 C CA . SER A 1 70 ? 15.895 -1.112 -0.491 1.00 78.31 70 SER A CA 1
ATOM 532 C C . SER A 1 70 ? 16.877 -2.206 -0.932 1.00 78.31 70 SER A C 1
ATOM 534 O O . SER A 1 70 ? 18.018 -2.236 -0.477 1.00 78.31 70 SER A O 1
ATOM 536 N N . GLY A 1 71 ? 16.449 -3.115 -1.813 1.00 82.06 71 GLY A N 1
ATOM 537 C CA . GLY A 1 71 ? 17.225 -4.275 -2.238 1.00 82.06 71 GLY A CA 1
ATOM 538 C C . GLY A 1 71 ? 18.011 -4.073 -3.536 1.00 82.06 71 GLY A C 1
ATOM 539 O O . GLY A 1 71 ? 17.810 -3.132 -4.302 1.00 82.06 71 GLY A O 1
ATOM 540 N N . GLY A 1 72 ? 18.871 -5.047 -3.854 1.00 86.25 72 GLY A N 1
ATOM 541 C CA . GLY A 1 72 ? 19.667 -5.053 -5.090 1.00 86.25 72 GLY A CA 1
ATOM 542 C C . GLY A 1 72 ? 18.842 -5.088 -6.385 1.00 86.25 72 GLY A C 1
ATOM 543 O O . GLY A 1 72 ? 19.378 -4.799 -7.452 1.00 86.25 72 GLY A O 1
ATOM 544 N N . TRP A 1 73 ? 17.542 -5.393 -6.303 1.00 90.31 73 TRP A N 1
ATOM 545 C CA . TRP A 1 73 ? 16.629 -5.393 -7.447 1.00 90.31 73 TRP A CA 1
ATOM 546 C C . TRP A 1 73 ? 16.519 -4.012 -8.112 1.00 90.31 73 TRP A C 1
ATOM 548 O O . TRP A 1 73 ? 16.461 -3.932 -9.340 1.00 90.31 73 TRP A O 1
ATOM 558 N N . MET A 1 74 ? 16.606 -2.926 -7.331 1.00 90.50 74 MET A N 1
ATOM 559 C CA . MET A 1 74 ? 16.582 -1.555 -7.859 1.00 90.50 74 MET A CA 1
ATOM 560 C C . MET A 1 74 ? 17.762 -1.222 -8.778 1.00 90.50 74 MET A C 1
ATOM 562 O O . MET A 1 74 ? 17.658 -0.292 -9.569 1.00 90.50 74 MET A O 1
ATOM 566 N N . ARG A 1 75 ? 18.852 -2.008 -8.777 1.00 89.19 75 ARG A N 1
ATOM 567 C CA . ARG A 1 75 ? 20.009 -1.804 -9.679 1.00 89.19 75 ARG A CA 1
ATOM 568 C C . ARG A 1 75 ? 19.657 -1.901 -11.171 1.00 89.19 75 ARG A C 1
ATOM 570 O O . ARG A 1 75 ? 20.473 -1.525 -12.011 1.00 89.19 75 ARG A O 1
ATOM 577 N N . LYS A 1 76 ? 18.474 -2.427 -11.512 1.00 88.81 76 LYS A N 1
ATOM 578 C CA . LYS A 1 76 ? 17.928 -2.423 -12.878 1.00 88.81 76 LYS A CA 1
ATOM 579 C C . LYS A 1 76 ? 17.522 -1.026 -13.362 1.00 88.81 76 LYS A C 1
ATOM 581 O O . LYS A 1 76 ? 17.521 -0.806 -14.568 1.00 88.81 76 LYS A O 1
ATOM 586 N N . PHE A 1 77 ? 17.211 -0.118 -12.438 1.00 91.31 77 PHE A N 1
ATOM 587 C CA . PHE A 1 77 ? 16.669 1.214 -12.703 1.00 91.31 77 PHE A CA 1
ATOM 588 C C . PHE A 1 77 ? 17.654 2.269 -12.187 1.00 91.31 77 PHE A C 1
ATOM 590 O O . PHE A 1 77 ? 17.447 2.834 -11.109 1.00 91.31 77 PHE A O 1
ATOM 597 N N . PRO A 1 78 ? 18.777 2.492 -12.897 1.00 82.38 78 PRO A N 1
ATOM 598 C CA . PRO A 1 78 ? 19.673 3.582 -12.538 1.00 82.38 78 PRO A CA 1
ATOM 599 C C . PRO A 1 78 ? 18.897 4.906 -12.594 1.00 82.38 78 PRO A C 1
ATOM 601 O O . PRO A 1 78 ? 18.075 5.097 -13.485 1.00 82.38 78 PRO A O 1
ATOM 604 N N . GLU A 1 79 ? 19.137 5.788 -11.620 1.00 86.81 79 GLU A N 1
ATOM 605 C CA . GLU A 1 79 ? 18.554 7.143 -11.562 1.00 86.81 79 GLU A CA 1
ATOM 606 C C . GLU A 1 79 ? 17.022 7.205 -11.400 1.00 86.81 79 GLU A C 1
ATOM 608 O O . GLU A 1 79 ? 16.396 8.233 -11.656 1.00 86.81 79 GLU A O 1
ATOM 613 N N . ALA A 1 80 ? 16.392 6.123 -10.934 1.00 91.94 80 ALA A N 1
ATOM 614 C CA . ALA A 1 80 ? 14.960 6.129 -10.661 1.00 91.94 80 ALA A CA 1
ATOM 615 C C . ALA A 1 80 ? 14.596 7.098 -9.523 1.00 91.94 80 ALA A C 1
ATOM 617 O O . ALA A 1 80 ? 15.140 7.003 -8.423 1.00 91.94 80 ALA A O 1
ATOM 618 N N . SER A 1 81 ? 13.598 7.956 -9.756 1.00 92.88 81 SER A N 1
ATOM 619 C CA . SER A 1 81 ? 12.901 8.651 -8.671 1.00 92.88 81 SER A CA 1
ATOM 620 C C . SER A 1 81 ? 11.993 7.674 -7.928 1.00 92.88 81 SER A C 1
ATOM 622 O O . SER A 1 81 ? 11.183 6.957 -8.519 1.00 92.88 81 SER A O 1
ATOM 624 N N . THR A 1 82 ? 12.123 7.643 -6.612 1.00 92.50 82 THR A N 1
ATOM 625 C CA . THR A 1 82 ? 11.470 6.683 -5.732 1.00 92.50 82 THR A CA 1
ATOM 626 C C . THR A 1 82 ? 10.308 7.311 -4.978 1.00 92.50 82 THR A C 1
ATOM 628 O O . THR A 1 82 ? 10.356 8.449 -4.510 1.00 92.50 82 THR A O 1
ATOM 631 N N . ALA A 1 83 ? 9.238 6.536 -4.811 1.00 91.25 83 ALA A N 1
ATOM 632 C CA . ALA A 1 83 ? 8.119 6.934 -3.975 1.00 91.25 83 ALA A CA 1
ATOM 633 C C . ALA A 1 83 ? 7.586 5.778 -3.131 1.00 91.25 83 ALA A C 1
ATOM 635 O O . ALA A 1 83 ? 7.578 4.617 -3.558 1.00 91.25 83 ALA A O 1
ATOM 636 N N . LEU A 1 84 ? 7.083 6.100 -1.940 1.00 90.62 84 LEU A N 1
ATOM 637 C CA . LEU A 1 84 ? 6.438 5.151 -1.033 1.00 90.62 84 LEU A CA 1
ATOM 638 C C . LEU A 1 84 ? 4.974 5.515 -0.805 1.00 90.62 84 LEU A C 1
ATOM 640 O O . LEU A 1 84 ? 4.662 6.651 -0.463 1.00 90.62 84 LEU A O 1
ATOM 644 N N . ALA A 1 85 ? 4.089 4.530 -0.951 1.00 90.38 85 ALA A N 1
ATOM 645 C CA . ALA A 1 85 ? 2.675 4.667 -0.629 1.00 90.38 85 ALA A CA 1
ATOM 646 C C . ALA A 1 85 ? 2.393 4.010 0.732 1.00 90.38 85 ALA A C 1
ATOM 648 O O . ALA A 1 85 ? 2.508 2.789 0.891 1.00 90.38 85 ALA A O 1
ATOM 649 N N . SER A 1 86 ? 2.072 4.821 1.738 1.00 87.12 86 SER A N 1
ATOM 650 C CA . SER A 1 86 ? 1.768 4.349 3.093 1.00 87.12 86 SER A CA 1
ATOM 651 C C . SER A 1 86 ? 0.947 5.381 3.861 1.00 87.12 86 SER A C 1
ATOM 653 O O . SER A 1 86 ? 1.210 6.576 3.749 1.00 87.12 86 SER A O 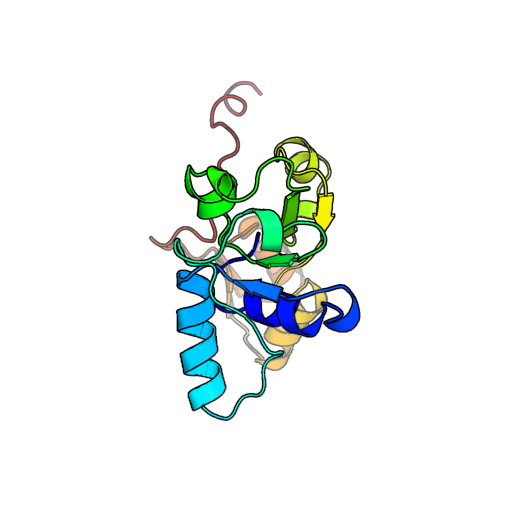1
ATOM 655 N N . GLY A 1 87 ? -0.011 4.940 4.682 1.00 85.81 87 GLY A N 1
ATOM 656 C CA . GLY A 1 87 ? -0.773 5.828 5.570 1.00 85.81 87 GLY A CA 1
ATOM 657 C C . GLY A 1 87 ? 0.143 6.610 6.514 1.00 85.81 87 GLY A C 1
ATOM 658 O O . GLY A 1 87 ? -0.064 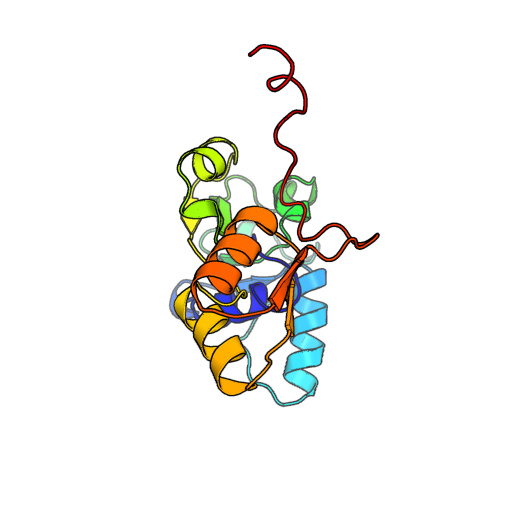7.795 6.758 1.00 85.81 87 GLY A O 1
ATOM 659 N N . TRP A 1 88 ? 1.252 5.991 6.921 1.00 85.00 88 TRP A N 1
ATOM 660 C CA . TRP A 1 88 ? 2.284 6.615 7.746 1.00 85.00 88 TRP A CA 1
ATOM 661 C C . TRP A 1 88 ? 2.979 7.806 7.077 1.00 85.00 88 TRP A C 1
ATOM 663 O O . TRP A 1 88 ? 3.590 8.610 7.773 1.00 85.00 88 TRP A O 1
ATOM 673 N N . MET A 1 89 ? 2.865 7.987 5.754 1.00 87.19 89 MET A N 1
ATOM 674 C CA . MET A 1 89 ? 3.396 9.180 5.077 1.00 87.19 89 MET A CA 1
ATOM 675 C C . MET A 1 89 ? 2.676 10.474 5.487 1.00 87.19 89 MET A C 1
ATOM 677 O O . MET A 1 89 ? 3.196 11.557 5.218 1.00 87.19 89 MET A O 1
ATOM 681 N N . ALA A 1 90 ? 1.531 10.378 6.178 1.00 84.62 90 ALA A N 1
ATOM 682 C CA . ALA A 1 90 ? 0.883 11.518 6.824 1.00 84.62 90 ALA A CA 1
ATOM 683 C C . ALA A 1 90 ? 1.696 12.052 8.018 1.00 84.62 90 ALA A C 1
ATOM 685 O O . ALA A 1 90 ? 1.617 13.236 8.343 1.00 84.62 90 ALA A O 1
ATOM 686 N N . LEU A 1 91 ? 2.517 11.208 8.658 1.00 83.19 91 LEU A N 1
ATOM 687 C CA . LEU A 1 91 ? 3.326 11.598 9.808 1.00 83.19 91 LEU A CA 1
ATOM 688 C C . LEU A 1 91 ? 4.680 12.156 9.368 1.00 83.19 91 LEU A C 1
ATOM 690 O O . LEU A 1 91 ? 5.480 11.481 8.713 1.00 83.19 91 LEU A O 1
ATOM 694 N N . ARG A 1 92 ? 4.996 13.375 9.825 1.00 79.38 92 ARG A N 1
ATOM 695 C CA . ARG A 1 92 ? 6.270 14.055 9.527 1.00 79.38 92 ARG A CA 1
ATOM 696 C C . ARG A 1 92 ? 7.490 13.193 9.871 1.00 79.38 92 ARG A C 1
ATOM 698 O O . ARG A 1 92 ? 8.444 13.151 9.097 1.00 79.38 92 ARG A O 1
ATOM 705 N N . GLY A 1 93 ? 7.455 12.502 11.012 1.00 79.50 93 GLY A N 1
ATOM 706 C CA . GLY A 1 93 ? 8.550 11.647 11.477 1.00 79.50 93 GLY A CA 1
ATOM 707 C C . GLY A 1 93 ? 8.803 10.446 10.565 1.00 79.50 93 GLY A C 1
ATOM 708 O O . GLY A 1 93 ? 9.944 10.209 10.176 1.00 79.50 93 GLY A O 1
ATOM 709 N N . ALA A 1 94 ? 7.747 9.729 10.173 1.00 74.19 94 ALA A N 1
ATOM 710 C CA . ALA A 1 94 ? 7.850 8.590 9.262 1.00 74.19 94 ALA A CA 1
ATOM 711 C C . ALA A 1 94 ? 8.296 9.023 7.857 1.00 74.19 94 ALA A C 1
ATOM 713 O O . ALA A 1 94 ? 9.161 8.382 7.266 1.00 74.19 94 ALA A O 1
ATOM 714 N N . ARG A 1 95 ? 7.784 10.156 7.355 1.00 73.88 95 ARG A N 1
ATOM 715 C CA . ARG A 1 95 ? 8.216 10.723 6.070 1.00 73.88 95 ARG A CA 1
ATOM 716 C C . ARG A 1 95 ? 9.704 11.084 6.058 1.00 73.88 95 ARG A C 1
ATOM 718 O O . ARG A 1 95 ? 10.356 10.890 5.046 1.00 73.88 95 ARG A O 1
ATOM 725 N N . ARG A 1 96 ? 10.242 11.594 7.172 1.00 73.56 96 ARG A N 1
ATOM 726 C CA . ARG A 1 96 ? 11.670 11.937 7.307 1.00 73.56 96 ARG A CA 1
ATOM 727 C C . ARG A 1 96 ? 12.572 10.705 7.425 1.00 73.56 96 ARG A C 1
ATOM 729 O O . ARG A 1 96 ? 13.669 10.726 6.888 1.00 73.56 96 ARG A O 1
ATOM 736 N N . ARG A 1 97 ? 12.139 9.663 8.145 1.00 71.94 97 ARG A N 1
ATOM 737 C CA . ARG A 1 97 ? 12.933 8.435 8.347 1.00 71.94 97 ARG A CA 1
ATOM 738 C C . ARG A 1 97 ? 13.107 7.619 7.065 1.00 71.94 97 ARG A C 1
ATOM 740 O O . ARG A 1 97 ? 14.066 6.867 6.954 1.00 71.94 97 ARG A O 1
ATOM 747 N N . ARG A 1 98 ? 12.195 7.755 6.100 1.00 69.50 98 ARG A N 1
ATOM 748 C CA . ARG A 1 98 ? 12.250 6.993 4.852 1.00 69.50 98 ARG A CA 1
ATOM 749 C C . ARG A 1 98 ? 12.950 7.775 3.747 1.00 69.50 98 ARG A C 1
ATOM 751 O O . ARG A 1 98 ? 12.497 8.842 3.354 1.00 69.50 98 ARG A O 1
ATOM 758 N N . ALA A 1 99 ? 14.023 7.197 3.215 1.00 69.44 99 ALA A N 1
ATOM 759 C CA . ALA A 1 99 ? 14.852 7.763 2.152 1.00 69.44 99 ALA A CA 1
ATOM 760 C C . ALA A 1 99 ? 14.241 7.579 0.744 1.00 69.44 99 ALA A C 1
ATOM 762 O O . ALA A 1 99 ? 14.898 7.063 -0.154 1.00 69.44 99 ALA A O 1
ATOM 763 N N . ALA A 1 100 ? 12.968 7.945 0.562 1.00 82.88 100 ALA A N 1
ATOM 764 C CA . ALA A 1 100 ? 12.335 8.005 -0.758 1.00 82.88 100 ALA A CA 1
ATOM 765 C C . ALA A 1 100 ? 12.161 9.466 -1.198 1.00 82.88 100 ALA A C 1
ATOM 767 O O . ALA A 1 100 ? 11.909 10.336 -0.363 1.00 82.88 100 ALA A O 1
ATOM 768 N N . ASP A 1 101 ? 12.221 9.736 -2.502 1.00 88.50 101 ASP A N 1
ATOM 769 C CA . ASP A 1 101 ? 12.107 11.102 -3.044 1.00 88.50 101 ASP A CA 1
ATOM 770 C C . ASP A 1 101 ? 10.711 11.710 -2.819 1.00 88.50 101 ASP A C 1
ATOM 772 O O . ASP A 1 101 ? 10.540 12.935 -2.723 1.00 88.50 101 ASP A O 1
ATOM 776 N N . ARG A 1 102 ? 9.689 10.846 -2.738 1.00 90.00 102 ARG A N 1
ATOM 777 C CA . ARG A 1 102 ? 8.285 11.209 -2.501 1.00 90.00 102 ARG A CA 1
ATOM 778 C C . ARG A 1 102 ? 7.569 10.223 -1.571 1.00 90.00 102 ARG A C 1
ATOM 780 O O . ARG A 1 102 ? 7.847 9.025 -1.545 1.00 90.00 102 ARG A O 1
ATOM 787 N N . GLY A 1 103 ? 6.582 10.732 -0.836 1.00 89.31 103 GLY A N 1
ATOM 788 C CA . GLY A 1 103 ? 5.680 9.937 -0.000 1.00 89.31 103 GLY A CA 1
ATOM 789 C C . GLY A 1 103 ? 4.224 10.238 -0.339 1.00 89.31 103 GLY A C 1
ATOM 790 O O . GLY A 1 103 ? 3.839 11.404 -0.394 1.00 89.31 103 GLY A O 1
ATOM 791 N N . PHE A 1 104 ? 3.424 9.195 -0.539 1.00 90.44 104 PHE A N 1
ATOM 792 C CA . PHE A 1 104 ? 1.988 9.281 -0.790 1.00 90.44 104 PHE A CA 1
ATOM 793 C C . PHE A 1 104 ? 1.221 8.685 0.388 1.00 90.44 104 PHE A C 1
ATOM 795 O O . PHE A 1 104 ? 1.497 7.559 0.812 1.00 90.44 104 PHE A O 1
ATOM 802 N N . VAL A 1 105 ? 0.255 9.442 0.913 1.00 90.62 105 VAL A N 1
ATOM 803 C CA . VAL A 1 105 ? -0.614 8.988 2.004 1.00 90.62 105 VAL A CA 1
ATOM 804 C C . VAL A 1 105 ? -1.641 8.020 1.432 1.00 90.62 105 VAL A C 1
ATOM 806 O O . VAL A 1 105 ? -2.590 8.431 0.774 1.00 90.62 105 VAL A O 1
ATOM 809 N N . LEU A 1 106 ? -1.417 6.725 1.648 1.00 89.69 106 LEU A N 1
ATOM 810 C CA . LEU A 1 106 ? -2.308 5.669 1.171 1.00 89.69 106 LEU A CA 1
ATOM 811 C C . LEU A 1 106 ? -2.288 4.469 2.121 1.00 89.69 106 LEU A C 1
ATOM 813 O O . LEU A 1 106 ? -1.248 3.827 2.303 1.00 89.69 106 LEU A O 1
ATOM 817 N N . SER A 1 107 ? -3.445 4.158 2.696 1.00 85.50 107 SER A N 1
ATOM 818 C CA . SER A 1 107 ? -3.673 3.015 3.584 1.00 85.50 107 SER A CA 1
ATOM 819 C C . SER A 1 107 ? -4.869 2.205 3.094 1.00 85.50 107 SER A C 1
ATOM 821 O O . SER A 1 107 ? -5.823 2.789 2.577 1.00 85.50 107 SER A O 1
ATOM 823 N N . ASP A 1 108 ? -4.827 0.889 3.296 1.00 86.31 108 ASP A N 1
ATOM 824 C CA . ASP A 1 108 ? -5.969 -0.007 3.057 1.00 86.31 108 ASP A CA 1
ATOM 825 C C . ASP A 1 108 ? -6.667 -0.408 4.375 1.00 86.31 108 ASP A C 1
ATOM 827 O O . ASP A 1 108 ? -7.487 -1.320 4.397 1.00 86.31 108 ASP A O 1
ATOM 831 N N . HIS A 1 109 ? -6.364 0.288 5.478 1.00 88.12 109 HIS A N 1
ATOM 832 C CA . HIS A 1 109 ? -7.084 0.165 6.748 1.00 88.12 109 HIS A CA 1
ATOM 833 C C . HIS A 1 109 ? -8.256 1.145 6.830 1.00 88.12 109 HIS A C 1
ATOM 835 O O . HIS A 1 109 ? -8.211 2.222 6.231 1.00 88.12 109 HIS A O 1
ATOM 841 N N . ALA A 1 110 ? -9.269 0.785 7.624 1.00 90.75 110 ALA A N 1
ATOM 842 C CA . ALA A 1 110 ? -10.333 1.704 8.008 1.00 90.75 110 ALA A CA 1
ATOM 843 C C . ALA A 1 110 ? -9.749 2.926 8.733 1.00 90.75 110 ALA A C 1
ATOM 845 O O . ALA A 1 110 ? -8.824 2.804 9.542 1.00 90.75 110 ALA A O 1
ATOM 846 N N . ASP A 1 111 ? -10.293 4.099 8.429 1.00 91.19 111 ASP A N 1
ATOM 847 C CA . ASP A 1 111 ? -10.004 5.313 9.177 1.00 91.19 111 ASP A CA 1
ATOM 848 C C . ASP A 1 111 ? -10.830 5.365 10.472 1.00 91.19 111 ASP A C 1
ATOM 850 O O . ASP A 1 111 ? -11.518 4.414 10.850 1.00 91.19 111 ASP A O 1
ATOM 854 N N . TRP A 1 112 ? -10.721 6.478 11.197 1.00 93.00 112 TRP A N 1
ATOM 855 C CA . TRP A 1 112 ? -11.401 6.654 12.475 1.00 93.00 112 TRP A CA 1
ATOM 856 C C . TRP A 1 112 ? -12.923 6.527 12.359 1.00 93.00 112 TRP A C 1
ATOM 858 O O . TRP A 1 112 ? -13.551 5.844 13.172 1.00 93.00 112 TRP A O 1
ATOM 868 N N . GLU A 1 113 ? -13.515 7.176 11.357 1.00 95.56 113 GLU A N 1
ATOM 869 C CA . GLU A 1 113 ? -14.959 7.141 11.131 1.00 95.56 113 GLU A CA 1
ATOM 870 C C . GLU A 1 113 ? -15.403 5.742 10.701 1.00 95.56 113 GLU A C 1
ATOM 872 O O . GLU A 1 113 ? -16.336 5.195 11.286 1.00 95.56 113 GLU A O 1
ATOM 877 N N . GLY A 1 114 ? -14.680 5.112 9.770 1.00 95.50 114 GLY A N 1
ATOM 878 C CA . GLY A 1 114 ? -14.952 3.753 9.312 1.00 95.50 114 GLY A CA 1
ATOM 879 C C . GLY A 1 114 ? -14.847 2.711 10.425 1.00 95.50 114 GLY A C 1
ATOM 880 O O . GLY A 1 114 ? -15.685 1.815 10.503 1.00 95.50 114 GLY A O 1
ATOM 881 N N . LEU A 1 115 ? -13.868 2.836 11.326 1.00 95.31 115 LEU A N 1
ATOM 882 C CA . LEU A 1 115 ? -13.694 1.909 12.446 1.00 95.31 115 LEU A CA 1
ATOM 883 C C . LEU A 1 115 ? -14.827 2.032 13.474 1.00 95.31 115 LEU A C 1
ATOM 885 O O . LEU A 1 115 ? -15.396 1.020 13.881 1.00 95.31 115 LEU A O 1
ATOM 889 N N . ASN A 1 116 ? -15.184 3.257 13.878 1.00 96.81 116 ASN A N 1
ATOM 890 C CA . ASN A 1 116 ? -16.293 3.471 14.814 1.00 96.81 116 ASN A CA 1
ATOM 891 C C . ASN A 1 116 ? -17.640 3.086 14.183 1.00 96.81 116 ASN A C 1
ATOM 893 O O . ASN A 1 116 ? -18.441 2.418 14.835 1.00 96.81 116 ASN A O 1
ATOM 897 N N . GLY A 1 117 ? -17.857 3.434 12.911 1.00 97.56 117 GLY A N 1
ATOM 898 C CA . GLY A 1 117 ? -19.065 3.070 12.172 1.00 97.56 117 GLY A CA 1
ATOM 899 C C . GLY A 1 117 ? -19.222 1.558 12.008 1.00 97.56 117 GLY A C 1
ATOM 900 O O . GLY A 1 117 ? -20.319 1.035 12.177 1.00 97.56 117 GLY A O 1
ATOM 901 N N . ALA A 1 118 ? -18.130 0.826 11.758 1.00 97.12 118 ALA A N 1
ATOM 902 C CA . ALA A 1 118 ? -18.160 -0.634 11.709 1.00 97.12 118 ALA A CA 1
ATOM 903 C C . ALA A 1 118 ? -18.551 -1.244 13.064 1.00 97.12 118 ALA A C 1
ATOM 905 O O . ALA A 1 118 ? -19.394 -2.138 13.107 1.00 97.12 118 ALA A O 1
ATOM 906 N N . ILE A 1 119 ? -17.981 -0.747 14.169 1.00 97.12 119 ILE A N 1
ATOM 907 C CA . ILE A 1 119 ? -18.327 -1.206 15.524 1.00 97.12 119 ILE A CA 1
ATOM 908 C C . ILE A 1 119 ? -19.809 -0.958 15.810 1.00 97.12 119 ILE A C 1
ATOM 910 O O . ILE A 1 119 ? -20.505 -1.881 16.230 1.00 97.12 119 ILE A O 1
ATOM 914 N N . GLU A 1 120 ? -20.305 0.249 15.538 1.00 96.88 120 GLU A N 1
ATOM 915 C CA . GLU A 1 120 ? -21.714 0.596 15.730 1.00 96.88 120 GLU A CA 1
ATOM 916 C C . GLU A 1 120 ? -22.635 -0.309 14.902 1.00 96.88 120 GLU A C 1
ATOM 918 O O . GLU A 1 120 ? -23.578 -0.889 15.442 1.00 96.88 120 GLU A O 1
ATOM 923 N N . ALA A 1 121 ? -22.310 -0.520 13.624 1.00 98.00 121 ALA A N 1
ATOM 924 C CA . ALA A 1 121 ? -23.080 -1.374 12.724 1.00 98.00 121 ALA A CA 1
ATOM 925 C C . ALA A 1 121 ? -23.151 -2.839 13.188 1.00 98.00 121 ALA A C 1
ATOM 927 O O . ALA A 1 121 ? -24.115 -3.535 12.868 1.00 98.00 121 ALA A O 1
ATOM 928 N N . THR A 1 122 ? -22.164 -3.319 13.953 1.00 97.69 122 THR A N 1
ATOM 929 C CA . THR A 1 122 ? -22.206 -4.680 14.513 1.00 97.69 122 THR A CA 1
ATOM 930 C C . THR A 1 122 ? -23.164 -4.827 15.697 1.00 97.69 122 THR A C 1
ATOM 932 O O . THR A 1 122 ? -23.553 -5.948 16.021 1.00 97.69 122 THR A O 1
ATOM 935 N N . GLY A 1 123 ? -23.511 -3.733 16.387 1.00 96.94 123 GLY A N 1
ATOM 936 C CA . GLY A 1 123 ? -24.239 -3.777 17.660 1.00 96.94 123 GLY A CA 1
ATOM 937 C C . GLY A 1 123 ? -23.461 -4.438 18.809 1.00 96.94 123 GLY A C 1
ATOM 938 O O . GLY A 1 123 ? -24.056 -4.812 19.822 1.00 96.94 123 GLY A O 1
ATOM 939 N N . ALA A 1 124 ? -22.143 -4.624 18.667 1.00 97.25 124 ALA A N 1
ATOM 940 C CA . ALA A 1 124 ? -21.323 -5.280 19.674 1.00 97.25 124 ALA A CA 1
ATOM 941 C C . ALA A 1 124 ? -21.279 -4.471 20.977 1.00 97.25 124 ALA A C 1
ATOM 943 O O . ALA A 1 124 ? -20.940 -3.292 20.993 1.00 97.25 124 ALA A O 1
ATOM 944 N N . THR A 1 125 ? -21.557 -5.135 22.097 1.00 96.50 125 THR A N 1
ATOM 945 C CA . THR A 1 125 ? -21.462 -4.541 23.442 1.00 96.50 125 THR A CA 1
ATOM 946 C C . THR A 1 125 ? -20.097 -4.765 24.091 1.00 96.50 125 THR A C 1
ATOM 948 O O . THR A 1 125 ? -19.719 -4.042 25.016 1.00 96.50 125 THR A O 1
ATOM 951 N N . ARG A 1 126 ? -19.340 -5.750 23.589 1.00 97.62 126 ARG A N 1
ATOM 952 C CA . ARG A 1 126 ? -17.976 -6.073 24.006 1.00 97.62 126 ARG A CA 1
ATOM 953 C C . ARG A 1 126 ? -17.049 -6.059 22.798 1.00 97.62 126 ARG A C 1
ATOM 955 O O . ARG A 1 126 ? -17.315 -6.747 21.818 1.00 97.62 126 ARG A O 1
ATOM 962 N N . VAL A 1 127 ? -15.963 -5.295 22.883 1.00 97.38 127 VAL A N 1
ATOM 963 C CA . VAL A 1 127 ? -15.019 -5.082 21.777 1.00 97.38 127 VAL A CA 1
ATOM 964 C C . VAL A 1 127 ? -13.601 -5.379 22.247 1.00 97.38 127 VAL A C 1
ATOM 966 O O . VAL A 1 127 ? -13.152 -4.860 23.265 1.00 97.38 127 VAL A O 1
ATOM 969 N N . PHE A 1 128 ? -12.878 -6.203 21.499 1.00 95.88 128 PHE A N 1
ATOM 970 C CA . PHE A 1 128 ? -11.469 -6.473 21.763 1.00 95.88 128 PHE A CA 1
ATOM 971 C C . PHE A 1 128 ? -10.619 -5.793 20.699 1.00 95.88 128 PHE A C 1
ATOM 973 O O . PHE A 1 128 ? -10.798 -6.042 19.509 1.00 95.88 128 PHE A O 1
ATOM 980 N N . VAL A 1 129 ? -9.725 -4.909 21.129 1.00 94.62 129 VAL A N 1
ATOM 981 C CA . VAL A 1 129 ? -8.900 -4.095 20.236 1.00 94.62 129 VAL A CA 1
ATOM 982 C C . VAL A 1 129 ? -7.523 -4.733 20.101 1.00 94.62 129 VAL A C 1
ATOM 984 O O . VAL A 1 129 ? -6.866 -4.999 21.102 1.00 94.62 129 VAL A O 1
ATOM 987 N N . THR A 1 130 ? -7.076 -4.940 18.866 1.00 92.94 130 THR A N 1
ATOM 988 C CA . THR A 1 130 ? -5.718 -5.392 18.534 1.00 92.94 130 THR A CA 1
ATOM 989 C C . THR A 1 130 ? -5.129 -4.516 17.429 1.00 92.94 130 THR A C 1
ATOM 991 O O . THR A 1 130 ? -5.880 -3.878 16.691 1.00 92.94 130 THR A O 1
ATOM 994 N N . HIS A 1 131 ? -3.797 -4.523 17.322 1.00 85.25 131 HIS A N 1
ATOM 995 C CA . HIS A 1 131 ? -2.970 -3.758 16.387 1.00 85.25 131 HIS A CA 1
ATOM 996 C C . HIS A 1 131 ? -3.099 -2.220 16.499 1.00 85.25 131 HIS A C 1
ATOM 998 O O . HIS A 1 131 ? -4.175 -1.647 16.648 1.00 85.25 131 HIS A O 1
ATOM 1004 N N . GLY A 1 132 ? -1.972 -1.511 16.382 1.00 85.25 132 GLY A N 1
ATOM 1005 C CA . GLY A 1 132 ? -1.937 -0.046 16.470 1.00 85.25 132 GLY A CA 1
ATOM 1006 C C . GLY A 1 132 ? -2.049 0.478 17.907 1.00 85.25 132 GLY A C 1
ATOM 1007 O O . GLY A 1 132 ? -1.542 -0.134 18.840 1.00 85.25 132 GLY A O 1
ATOM 1008 N N . TYR A 1 133 ? -2.690 1.637 18.091 1.00 87.88 133 TYR A N 1
ATOM 1009 C CA . TYR A 1 133 ? -2.828 2.301 19.397 1.00 87.88 133 TYR A CA 1
ATOM 1010 C C . TYR A 1 133 ? -3.979 1.707 20.231 1.00 87.88 133 TYR A C 1
ATOM 1012 O O . TYR A 1 133 ? -4.955 2.391 20.556 1.00 87.88 133 TYR A O 1
ATOM 1020 N N . THR A 1 134 ? -3.865 0.419 20.560 1.00 92.69 134 THR A N 1
ATOM 1021 C CA . THR A 1 134 ? -4.902 -0.409 21.202 1.00 92.69 134 THR A CA 1
ATOM 1022 C C . THR A 1 134 ? -5.422 0.193 22.503 1.00 92.69 134 THR A C 1
ATOM 1024 O O . THR A 1 134 ? -6.634 0.345 22.665 1.00 92.69 134 THR A O 1
ATOM 1027 N N . HIS A 1 135 ? -4.519 0.614 23.390 1.00 93.50 135 HIS A N 1
ATOM 1028 C CA . HIS A 1 135 ? -4.859 1.180 24.693 1.00 93.50 135 HIS A CA 1
ATOM 1029 C C . HIS A 1 135 ? -5.753 2.423 24.591 1.00 93.50 135 HIS A C 1
ATOM 1031 O O . HIS A 1 135 ? -6.808 2.516 25.226 1.00 93.50 135 HIS A O 1
ATOM 1037 N N . LEU A 1 136 ? -5.354 3.383 23.750 1.00 95.00 136 LEU A N 1
ATOM 1038 C CA . LEU A 1 136 ? -6.091 4.634 23.562 1.00 95.00 136 LEU A CA 1
ATOM 1039 C C . LEU A 1 136 ? -7.465 4.379 22.946 1.00 95.00 136 LEU A C 1
ATOM 1041 O O . LEU A 1 136 ? -8.455 4.975 23.375 1.00 95.00 136 LEU A O 1
ATOM 1045 N N . PHE A 1 137 ? -7.542 3.471 21.972 1.00 96.12 137 PHE A N 1
ATOM 1046 C CA . PHE A 1 137 ? -8.808 3.164 21.324 1.00 96.12 137 PHE A CA 1
ATOM 1047 C C . PHE A 1 137 ? -9.761 2.387 22.244 1.00 96.12 137 PHE A C 1
ATOM 1049 O O . PHE A 1 137 ? -10.946 2.710 22.303 1.00 96.12 137 PHE A O 1
ATOM 1056 N N . ALA A 1 138 ? -9.257 1.449 23.052 1.00 96.88 138 ALA A N 1
ATOM 1057 C CA . ALA A 1 138 ? -10.062 0.768 24.064 1.00 96.88 138 ALA A CA 1
ATOM 1058 C C . ALA A 1 138 ? -10.644 1.765 25.082 1.00 96.88 138 ALA A C 1
ATOM 1060 O O . ALA A 1 138 ? -11.841 1.725 25.370 1.00 96.88 138 ALA A O 1
ATOM 1061 N N . ARG A 1 139 ? -9.839 2.724 25.563 1.00 97.38 139 ARG A N 1
ATOM 1062 C CA . ARG A 1 139 ? -10.326 3.799 26.445 1.00 97.38 139 ARG A CA 1
ATOM 1063 C C . ARG A 1 139 ? -11.379 4.684 25.780 1.00 97.38 139 ARG A C 1
ATOM 1065 O O . ARG A 1 139 ? -12.352 5.065 26.433 1.00 97.38 139 ARG A O 1
ATOM 1072 N N . TRP A 1 140 ? -11.217 5.004 24.497 1.00 97.50 140 TRP A N 1
ATOM 1073 C CA . TRP A 1 140 ? -12.230 5.742 23.743 1.00 97.50 140 TRP A CA 1
ATOM 1074 C C . TRP A 1 140 ? -13.563 4.988 23.709 1.00 97.50 140 TRP A C 1
ATOM 1076 O O . TRP A 1 140 ? -14.592 5.560 24.064 1.00 97.50 140 TRP A O 1
ATOM 1086 N N . LEU A 1 141 ? -13.554 3.700 23.365 1.00 97.56 141 LEU A N 1
ATOM 1087 C CA . LEU A 1 141 ? -14.769 2.883 23.307 1.00 97.56 141 LEU A CA 1
ATOM 1088 C C . LEU A 1 141 ? -15.433 2.729 24.686 1.00 97.56 141 LEU A C 1
ATOM 1090 O O . LEU A 1 141 ? -16.656 2.816 24.791 1.00 97.56 141 LEU A O 1
ATOM 1094 N N . GLN A 1 142 ? -14.646 2.601 25.759 1.00 98.00 142 GLN A N 1
ATOM 1095 C CA . GLN A 1 142 ? -15.160 2.635 27.135 1.00 98.00 142 GLN A CA 1
ATOM 1096 C C . GLN A 1 142 ? -15.875 3.955 27.447 1.00 98.00 142 GLN A C 1
ATOM 1098 O O . GLN A 1 142 ? -16.949 3.942 28.045 1.00 98.00 142 GLN A O 1
ATOM 1103 N N . SER A 1 143 ? -15.346 5.096 26.988 1.00 97.62 143 SER A N 1
ATOM 1104 C CA . SER A 1 143 ? -16.021 6.394 27.159 1.00 97.62 143 SER A CA 1
ATOM 1105 C C . SER A 1 143 ? -17.361 6.488 26.411 1.00 97.62 143 SER A C 1
ATOM 1107 O O . SER A 1 143 ? -18.195 7.327 26.741 1.00 97.62 143 SER A O 1
ATOM 1109 N N . LYS A 1 144 ? -17.585 5.609 25.425 1.00 96.56 144 LYS A N 1
ATOM 1110 C CA . LYS A 1 144 ? -18.854 5.443 24.699 1.00 96.56 144 LYS A CA 1
ATOM 1111 C C . LYS A 1 144 ? -19.797 4.418 25.335 1.00 96.56 144 LYS A C 1
ATOM 1113 O O . LYS A 1 144 ? -20.856 4.155 24.779 1.00 96.56 144 LYS A O 1
ATOM 1118 N N . GLY A 1 145 ? -19.444 3.864 26.496 1.00 96.50 145 GLY A N 1
ATOM 1119 C CA . GLY A 1 145 ? -20.264 2.894 27.227 1.00 96.50 145 GLY A CA 1
ATOM 1120 C C . GLY A 1 145 ? -20.067 1.438 26.797 1.00 96.50 145 GLY A C 1
ATOM 1121 O O . GLY A 1 145 ? -20.814 0.572 27.248 1.00 96.50 145 GLY A O 1
ATOM 1122 N N . LEU A 1 146 ? -19.074 1.146 25.951 1.00 97.69 146 LEU A N 1
ATOM 1123 C CA . LEU A 1 146 ? -18.772 -0.216 25.511 1.00 97.69 146 LEU A CA 1
ATOM 1124 C C . LEU A 1 146 ? -17.812 -0.924 26.471 1.00 97.69 146 LEU A C 1
ATOM 1126 O O . LEU A 1 146 ? -16.909 -0.316 27.049 1.00 97.69 146 LEU A O 1
ATOM 1130 N N . GLN A 1 147 ? -17.944 -2.246 26.585 1.00 97.94 147 GLN A N 1
ATOM 1131 C CA . GLN A 1 147 ? -16.963 -3.073 27.286 1.00 97.94 147 GLN A CA 1
ATOM 1132 C C . GLN A 1 147 ? -15.772 -3.345 26.361 1.00 97.94 147 GLN A C 1
ATOM 1134 O O . GLN A 1 147 ? -15.748 -4.353 25.654 1.00 97.94 147 GLN A O 1
ATOM 1139 N N . ALA A 1 148 ? -14.791 -2.442 26.338 1.00 97.62 148 ALA A N 1
ATOM 1140 C CA . ALA A 1 148 ? -13.620 -2.579 25.474 1.00 97.62 148 ALA A CA 1
ATOM 1141 C C . ALA A 1 148 ? -12.350 -2.987 26.233 1.00 97.62 148 ALA A C 1
ATOM 1143 O O . ALA A 1 148 ? -12.086 -2.474 27.322 1.00 97.62 148 ALA A O 1
ATOM 1144 N N . GLN A 1 149 ? -11.568 -3.906 25.664 1.00 96.19 149 GLN A N 1
ATOM 1145 C CA . GLN A 1 149 ? -10.307 -4.404 26.228 1.00 96.19 149 GLN A CA 1
ATOM 1146 C C . GLN A 1 149 ? -9.269 -4.611 25.125 1.00 96.19 149 GLN A C 1
ATOM 1148 O O . GLN A 1 149 ? -9.620 -4.845 23.970 1.00 96.19 149 GLN A O 1
ATOM 1153 N N . GLU A 1 150 ? -7.992 -4.543 25.479 1.00 94.69 150 GLU A N 1
ATOM 1154 C CA . GLU A 1 150 ? -6.907 -4.901 24.567 1.00 94.69 150 GLU A CA 1
ATOM 1155 C C . GLU A 1 150 ? -6.842 -6.426 24.425 1.00 94.69 150 GLU A C 1
ATOM 1157 O O . GLU A 1 150 ? -6.913 -7.157 25.416 1.00 94.69 150 GLU A O 1
ATOM 1162 N N . ALA A 1 151 ? -6.733 -6.914 23.193 1.00 90.62 151 ALA A N 1
ATOM 1163 C CA . ALA A 1 151 ? -6.443 -8.313 22.929 1.00 90.62 151 ALA A CA 1
ATOM 1164 C C . ALA A 1 151 ? -4.928 -8.517 22.926 1.00 90.62 151 ALA A C 1
ATOM 1166 O O . ALA A 1 151 ? -4.218 -7.905 22.131 1.00 90.62 151 ALA A O 1
ATOM 1167 N N . SER A 1 152 ? -4.446 -9.412 23.787 1.00 80.75 152 SER A N 1
ATOM 1168 C CA . SER A 1 152 ? -3.088 -9.937 23.671 1.00 80.75 152 SER A CA 1
ATOM 1169 C C . SER A 1 152 ? -3.064 -10.977 22.554 1.00 80.75 152 SER A C 1
ATOM 1171 O O . SER A 1 152 ? -3.826 -11.946 22.593 1.00 80.75 152 SER A O 1
ATOM 1173 N N . THR A 1 153 ? -2.227 -10.762 21.543 1.00 73.12 153 THR A N 1
ATOM 1174 C CA . THR A 1 153 ? -2.062 -11.683 20.415 1.00 73.12 153 THR A CA 1
ATOM 1175 C C . THR A 1 153 ? -0.584 -11.943 20.172 1.00 73.12 153 THR A C 1
ATOM 1177 O O . THR A 1 153 ? 0.212 -11.013 20.225 1.00 73.12 153 THR A O 1
ATOM 1180 N N . GLU A 1 154 ? -0.222 -13.177 19.814 1.00 69.38 154 GLU A N 1
ATOM 1181 C CA . GLU A 1 154 ? 1.146 -13.523 19.379 1.00 69.38 154 GLU A CA 1
ATOM 1182 C C . GLU A 1 154 ? 1.496 -12.952 17.988 1.00 69.38 154 GLU A C 1
ATOM 1184 O O . GLU A 1 154 ? 2.619 -13.086 17.511 1.00 69.38 154 GLU A O 1
ATOM 1189 N N . PHE A 1 155 ? 0.527 -12.318 17.321 1.00 60.50 155 PHE A N 1
ATOM 1190 C CA . PHE A 1 155 ? 0.684 -11.698 16.013 1.00 60.50 155 PHE A CA 1
ATOM 1191 C C . PHE A 1 155 ? 0.987 -10.204 16.164 1.00 60.50 155 PHE A C 1
ATOM 1193 O O . PHE A 1 155 ? 0.127 -9.423 16.572 1.00 60.50 155 PHE A O 1
ATOM 1200 N N . GLU A 1 156 ? 2.195 -9.790 15.793 1.00 57.53 156 GLU A N 1
ATOM 1201 C CA . GLU A 1 156 ? 2.530 -8.377 15.619 1.00 57.53 156 GLU A CA 1
ATOM 1202 C C . GLU A 1 156 ? 1.957 -7.889 14.275 1.00 57.53 156 GLU A C 1
ATOM 1204 O O . GLU A 1 156 ? 2.006 -8.599 13.269 1.00 57.53 156 GLU A O 1
ATOM 1209 N N . GLY A 1 157 ? 1.333 -6.703 14.267 1.00 56.97 157 GLY A N 1
ATOM 1210 C CA . GLY A 1 157 ? 0.724 -6.113 13.063 1.00 56.97 157 GLY A CA 1
ATOM 1211 C C . GLY A 1 157 ? 1.765 -5.733 12.006 1.00 56.97 157 GLY A C 1
ATOM 1212 O O . GLY A 1 157 ? 2.924 -6.118 12.105 1.00 56.97 157 GLY A O 1
ATOM 1213 N N . GLU A 1 158 ? 1.388 -4.947 10.990 1.00 53.28 158 GLU A N 1
ATOM 1214 C CA . GLU A 1 158 ? 2.352 -4.450 9.996 1.00 53.28 158 GLU A CA 1
ATOM 1215 C C . GLU A 1 158 ? 3.502 -3.677 10.678 1.00 53.28 158 GLU A C 1
ATOM 1217 O O . GLU A 1 158 ? 3.402 -2.476 10.941 1.00 53.28 158 GLU A O 1
ATOM 1222 N N . LEU A 1 159 ? 4.618 -4.364 10.946 1.00 48.84 159 LEU A N 1
ATOM 1223 C CA . LEU A 1 159 ? 5.881 -3.788 11.393 1.00 48.84 159 LEU A CA 1
ATOM 1224 C C . LEU A 1 159 ? 6.492 -3.007 10.232 1.00 48.84 159 LEU A C 1
ATOM 1226 O O . LEU A 1 159 ? 7.457 -3.418 9.588 1.00 48.84 159 LEU A O 1
ATOM 1230 N N . PHE A 1 160 ? 5.940 -1.833 9.951 1.00 45.50 160 PHE A N 1
ATOM 1231 C CA . PHE A 1 160 ? 6.635 -0.823 9.172 1.00 45.50 160 PHE A CA 1
ATOM 1232 C C . PHE A 1 160 ? 7.598 -0.056 10.088 1.00 45.50 160 PHE A C 1
ATOM 1234 O O . PHE A 1 160 ? 7.455 1.145 10.286 1.00 45.50 160 PHE A O 1
ATOM 1241 N N . GLU A 1 161 ? 8.599 -0.799 10.573 1.00 43.38 161 GLU A N 1
ATOM 1242 C CA . GLU A 1 161 ? 9.790 -0.385 11.330 1.00 43.38 161 GLU A CA 1
ATOM 1243 C C . GLU A 1 161 ? 9.553 0.193 12.732 1.00 43.38 161 GLU A C 1
ATOM 1245 O O . GLU A 1 161 ? 9.172 1.357 12.901 1.00 43.38 161 GLU A O 1
ATOM 1250 N N . ASN A 1 162 ? 9.919 -0.634 13.721 1.00 35.69 162 ASN A N 1
ATOM 1251 C CA . ASN A 1 162 ? 10.716 -0.278 14.896 1.00 35.69 162 ASN A CA 1
ATOM 1252 C C . ASN A 1 162 ? 11.129 1.204 14.908 1.00 35.69 162 ASN A C 1
ATOM 1254 O O . ASN A 1 162 ? 11.978 1.646 14.127 1.00 35.69 162 ASN A O 1
ATOM 1258 N N . ALA A 1 163 ? 10.532 1.978 15.812 1.00 35.19 163 ALA A N 1
ATOM 1259 C CA . ALA A 1 163 ? 11.335 2.984 16.485 1.00 35.19 163 ALA A CA 1
ATOM 1260 C C . ALA A 1 163 ? 12.427 2.216 17.244 1.00 35.19 163 ALA A C 1
ATOM 1262 O O . ALA A 1 163 ? 12.143 1.159 17.808 1.00 35.19 163 ALA A O 1
ATOM 1263 N N . ASP A 1 164 ? 13.666 2.692 17.180 1.00 32.59 164 ASP A N 1
ATOM 1264 C CA . ASP A 1 164 ? 14.746 2.179 18.018 1.00 32.59 164 ASP A CA 1
ATOM 1265 C C . ASP A 1 164 ? 14.250 2.016 19.469 1.00 32.59 164 ASP A C 1
ATOM 1267 O O . ASP A 1 164 ? 13.649 2.957 19.991 1.00 32.59 164 ASP A O 1
ATOM 1271 N N . PRO A 1 165 ? 14.524 0.895 20.163 1.00 32.78 165 PRO A N 1
ATOM 1272 C CA . PRO A 1 165 ? 14.199 0.743 21.584 1.00 32.78 165 PRO A CA 1
ATOM 1273 C C . PRO A 1 165 ? 15.029 1.663 22.504 1.00 32.78 165 PRO A C 1
ATOM 1275 O O . PRO A 1 165 ? 14.986 1.518 23.722 1.00 32.78 165 PRO A O 1
ATOM 1278 N N . ALA A 1 166 ? 15.834 2.573 21.951 1.00 32.16 166 ALA A N 1
ATOM 1279 C CA . ALA A 1 166 ? 16.911 3.242 22.669 1.00 32.16 166 ALA A CA 1
ATOM 1280 C C . ALA A 1 166 ? 16.530 4.560 23.371 1.00 32.16 166 ALA A C 1
ATOM 1282 O O . ALA A 1 166 ? 17.404 5.147 23.998 1.00 32.16 166 ALA A O 1
ATOM 1283 N N . GLU A 1 167 ? 15.280 5.036 23.317 1.00 32.66 167 GLU A N 1
ATOM 1284 C CA . GLU A 1 167 ? 14.924 6.345 23.912 1.00 32.66 167 GLU A CA 1
ATOM 1285 C C . GLU A 1 167 ? 13.829 6.317 24.995 1.00 32.66 167 GLU A C 1
ATOM 1287 O O . GLU A 1 167 ? 13.467 7.370 25.504 1.00 32.66 167 GLU A O 1
ATOM 1292 N N . GLU A 1 168 ? 13.341 5.151 25.431 1.00 31.08 168 GLU A N 1
ATOM 1293 C CA . GLU A 1 168 ? 12.318 5.072 26.500 1.00 31.08 168 GLU A CA 1
ATOM 1294 C C . GLU A 1 168 ? 12.869 4.699 27.894 1.00 31.08 168 GLU A C 1
ATOM 1296 O O . GLU A 1 168 ? 12.097 4.395 28.799 1.00 31.08 168 GLU A O 1
ATOM 1301 N N . GLN A 1 169 ? 14.193 4.742 28.105 1.00 29.17 169 GLN A N 1
ATOM 1302 C CA . GLN A 1 169 ? 14.808 4.475 29.423 1.00 29.17 169 GLN A CA 1
ATOM 1303 C C . GLN A 1 169 ? 15.239 5.703 30.232 1.00 29.17 169 GLN A C 1
ATOM 1305 O O . GLN A 1 169 ? 15.720 5.539 31.350 1.00 29.17 169 GLN A O 1
ATOM 1310 N N . GLU A 1 170 ? 15.001 6.922 29.763 1.00 31.88 170 GLU A N 1
ATOM 1311 C CA . GLU A 1 170 ? 15.122 8.102 30.622 1.00 31.88 170 GLU A CA 1
ATOM 1312 C C . GLU A 1 170 ? 13.908 8.997 30.425 1.00 31.88 170 GLU A C 1
ATOM 1314 O O . GLU A 1 170 ? 13.891 9.802 29.500 1.00 31.88 170 GLU A O 1
ATOM 1319 N N . LEU A 1 171 ? 12.895 8.806 31.278 1.00 32.22 171 LEU A N 1
ATOM 1320 C CA . LEU A 1 171 ? 12.108 9.842 31.964 1.00 32.22 171 LEU A CA 1
ATOM 1321 C C . LEU A 1 171 ? 11.210 9.201 33.036 1.00 32.22 171 LEU A C 1
ATOM 1323 O O . LEU A 1 171 ? 10.491 8.230 32.716 1.00 32.22 171 LEU A O 1
#

Sequence (171 aa):
GAYALGKAQRLLRMLDPELGTIYTHGAIENTNEVIRAQGIDLPPTVRATQDIPRDRYPGQMVIVPPSALSGGWMRKFPEASTALASGWMALRGARRRRAADRGFVLSDHADWEGLNGAIEATGATRVFVTHGYTHLFARWLQSKGLQAQEASTEFEGELFENADPAEEQEL

Solvent-accessible surface area (backbone atoms only — not comparable to full-atom values): 10372 Å² total; per-residue (Å²): 48,28,48,46,77,61,52,39,58,53,48,48,73,70,52,66,67,89,70,31,62,38,28,24,34,60,71,33,38,59,46,49,52,54,43,43,74,71,70,44,87,69,73,81,70,42,68,65,60,86,85,60,63,64,86,71,48,74,75,43,44,72,48,31,38,58,72,42,70,82,34,80,69,43,72,66,49,77,91,64,87,43,47,40,53,28,49,58,42,71,37,71,68,54,47,68,73,44,94,47,82,40,69,39,71,43,64,95,65,73,50,74,67,55,48,54,50,51,48,59,74,65,68,63,61,63,48,74,31,61,65,83,68,23,69,63,51,21,53,52,40,38,76,72,74,34,53,41,39,68,51,89,64,98,69,78,60,92,76,82,64,80,74,76,88,82,70,81,85,77,130

Secondary structure (DSSP, 8-state):
---TTTHHHHHHHHS-GGGS-EEE-HHHHHHHHHHHHTT------EE--SSS-GGG-TT-EEE--HHHHSSGGGGGSTT---EEE-GGGGSHHHHHHS--SEEE---SS--HHHHHHHHHHHT-SEEEE-SSSHHHHHHHHHHTT-EEEEPP-S----------TTSSS--

Radius of gyration: 19.92 Å; Cα contacts (8 Å, |Δi|>4): 193; chains: 1; bounding box: 44×29×54 Å

Foldseek 3Di:
DADQPDVLQVVQVVDDCVQAAEEEEPSNVVVVVVCVVVVNDGPDHHYDDPPDDLVRPPSHHYDYDPVCVPDPVCVSHPPDQFEEEELCCVPPVLVVVDPHNYYHNDDPDDDPCRVVVVVVVVVAQEEEDDADPQVVVQVVVVVVVGNYDYDDDPDHDPCPDDDDPPPPPDD